Protein AF-A0A640W5E9-F1 (afdb_monomer_lite)

Radius of gyration: 13.23 Å; chains: 1; bounding box: 33×18×35 Å

pLDDT: mean 79.24, std 11.33, range [49.34, 90.12]

Secondary structure (DSSP, 8-state):
--HHHHHHHHHHTT-HHHHHHHHTTS-HHHHHHHHHHHHS-------TTTT---

Sequence (54 aa):
MSIYERELREILSGNKDVIERVTKSCSEEEKQKYFKIMKKPFIVVRAAGSLGIA

Foldseek 3Di:
DDPVLVLVLCLLQQPPVSLCVVCVPPDPVVNVVSNVCNVPRDPDDDDDPPPDPD

Structure (mmCIF, N/CA/C/O backbone):
data_AF-A0A640W5E9-F1
#
_entry.id   AF-A0A640W5E9-F1
#
loop_
_atom_site.group_PDB
_atom_site.id
_atom_site.type_symbol
_atom_site.label_atom_id
_atom_site.label_alt_id
_atom_site.label_comp_id
_atom_site.label_asym_id
_atom_site.label_entity_id
_atom_site.label_seq_id
_atom_site.pdbx_PDB_ins_code
_atom_site.Cartn_x
_atom_site.Cartn_y
_atom_site.Cartn_z
_atom_site.occupancy
_atom_site.B_iso_or_equiv
_atom_site.auth_seq_id
_atom_site.auth_comp_id
_atom_site.auth_asym_id
_atom_site.auth_atom_id
_atom_site.pdbx_PDB_model_num
ATOM 1 N N . 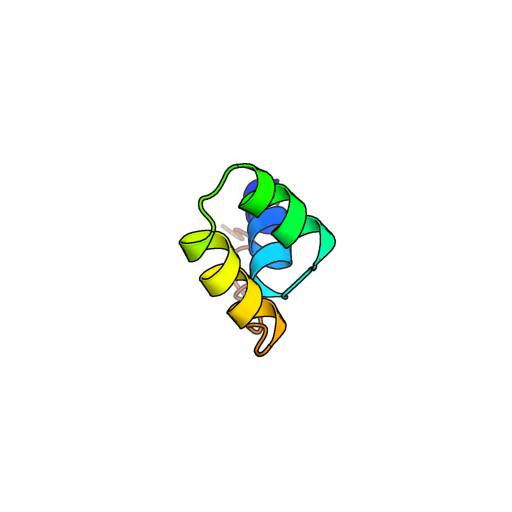MET A 1 1 ? 15.206 -7.442 -7.540 1.00 60.91 1 MET A N 1
ATOM 2 C CA . MET A 1 1 ? 14.079 -6.542 -7.210 1.00 60.91 1 MET A CA 1
ATOM 3 C C . MET A 1 1 ? 14.190 -6.265 -5.731 1.00 60.91 1 MET A C 1
ATOM 5 O O . MET A 1 1 ? 14.213 -7.227 -4.969 1.00 60.91 1 MET A O 1
ATOM 9 N N . SER A 1 2 ? 14.417 -5.011 -5.356 1.00 77.81 2 SER A N 1
ATOM 10 C CA . SER A 1 2 ? 14.750 -4.662 -3.977 1.00 77.81 2 SER A CA 1
ATOM 11 C C . SER A 1 2 ? 13.555 -4.934 -3.055 1.00 77.81 2 SER A C 1
ATOM 13 O O . SER A 1 2 ? 12.406 -4.808 -3.481 1.00 77.81 2 SER A O 1
ATOM 15 N N . ILE A 1 3 ? 13.805 -5.329 -1.804 1.00 79.19 3 ILE A N 1
ATOM 16 C CA . ILE A 1 3 ? 12.746 -5.613 -0.812 1.00 79.19 3 ILE A CA 1
ATOM 17 C C . ILE A 1 3 ? 11.848 -4.380 -0.626 1.00 79.19 3 ILE A C 1
ATOM 19 O O . ILE A 1 3 ? 10.625 -4.496 -0.650 1.00 79.19 3 ILE A O 1
ATOM 23 N N . TYR A 1 4 ? 12.460 -3.195 -0.613 1.00 80.69 4 TYR A N 1
ATOM 24 C CA . TYR A 1 4 ? 11.773 -1.907 -0.545 1.00 80.69 4 TYR A CA 1
ATOM 25 C C . TYR A 1 4 ? 10.791 -1.661 -1.699 1.00 80.69 4 TYR A C 1
ATOM 27 O O . TYR A 1 4 ? 9.704 -1.142 -1.471 1.00 80.69 4 TYR A O 1
ATOM 35 N N . GLU A 1 5 ? 11.125 -2.048 -2.936 1.00 81.06 5 GLU A N 1
ATOM 36 C CA . GLU A 1 5 ? 10.213 -1.873 -4.081 1.00 81.06 5 GLU A CA 1
ATOM 37 C C . GLU A 1 5 ? 8.974 -2.760 -3.953 1.00 81.06 5 GLU A C 1
ATOM 39 O O . GLU A 1 5 ? 7.873 -2.355 -4.328 1.00 81.06 5 GLU A O 1
ATOM 44 N N . ARG A 1 6 ? 9.146 -3.979 -3.424 1.00 82.25 6 ARG A N 1
ATOM 45 C CA . ARG A 1 6 ? 8.024 -4.881 -3.151 1.00 82.25 6 ARG A CA 1
ATOM 46 C C . ARG A 1 6 ? 7.132 -4.313 -2.057 1.00 82.25 6 ARG A C 1
ATOM 48 O O . ARG A 1 6 ? 5.931 -4.231 -2.274 1.00 82.25 6 ARG A O 1
ATOM 55 N N . GLU A 1 7 ? 7.703 -3.869 -0.940 1.00 84.38 7 GLU A N 1
ATOM 56 C CA . GLU A 1 7 ? 6.930 -3.234 0.135 1.00 84.38 7 GLU A CA 1
ATOM 57 C C . GLU A 1 7 ? 6.177 -1.996 -0.353 1.00 84.38 7 GLU A C 1
ATOM 59 O O . GLU A 1 7 ? 4.972 -1.886 -0.137 1.00 84.38 7 GLU A O 1
ATOM 64 N N . LEU A 1 8 ? 6.844 -1.105 -1.090 1.00 84.25 8 LEU A N 1
ATOM 65 C CA . LEU A 1 8 ? 6.212 0.093 -1.636 1.00 84.25 8 LEU A CA 1
ATOM 66 C C . LEU A 1 8 ? 5.051 -0.252 -2.576 1.00 84.25 8 LEU A C 1
ATOM 68 O O . LEU A 1 8 ? 3.998 0.386 -2.530 1.00 84.25 8 LEU A O 1
ATOM 72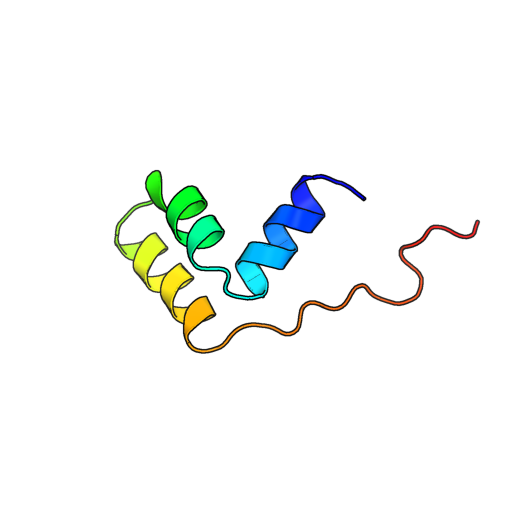 N N . ARG A 1 9 ? 5.216 -1.286 -3.408 1.00 85.50 9 ARG A N 1
ATOM 73 C CA . ARG A 1 9 ? 4.154 -1.762 -4.295 1.00 85.50 9 ARG A CA 1
ATOM 74 C C . ARG A 1 9 ? 2.949 -2.279 -3.520 1.00 85.50 9 ARG A C 1
ATOM 76 O O . ARG A 1 9 ? 1.826 -1.955 -3.900 1.00 85.50 9 ARG A O 1
ATOM 83 N N . GLU A 1 10 ? 3.163 -3.048 -2.462 1.00 86.25 10 GLU A N 1
ATOM 84 C CA . GLU A 1 10 ? 2.076 -3.576 -1.633 1.00 86.25 10 GLU A CA 1
ATOM 85 C C . GLU A 1 10 ? 1.322 -2.453 -0.904 1.00 86.25 10 GLU A C 1
ATOM 87 O O . GLU A 1 10 ? 0.090 -2.461 -0.870 1.00 86.25 10 GLU A O 1
ATOM 92 N N . ILE A 1 11 ? 2.044 -1.446 -0.394 1.00 85.94 11 ILE A N 1
ATOM 93 C CA . ILE A 1 11 ? 1.460 -0.252 0.240 1.00 85.94 11 ILE A CA 1
ATOM 94 C C . ILE A 1 11 ? 0.559 0.492 -0.750 1.00 85.94 11 ILE A C 1
ATOM 96 O O . ILE A 1 11 ? -0.608 0.755 -0.463 1.00 85.94 11 ILE A O 1
ATOM 100 N N . LEU A 1 12 ? 1.085 0.819 -1.932 1.00 84.31 12 LEU A N 1
ATOM 101 C CA . LEU A 1 12 ? 0.366 1.595 -2.944 1.00 84.31 12 LEU A CA 1
ATOM 102 C C . LEU A 1 12 ? -0.785 0.808 -3.594 1.00 84.31 12 LEU A C 1
ATOM 104 O O . LEU A 1 12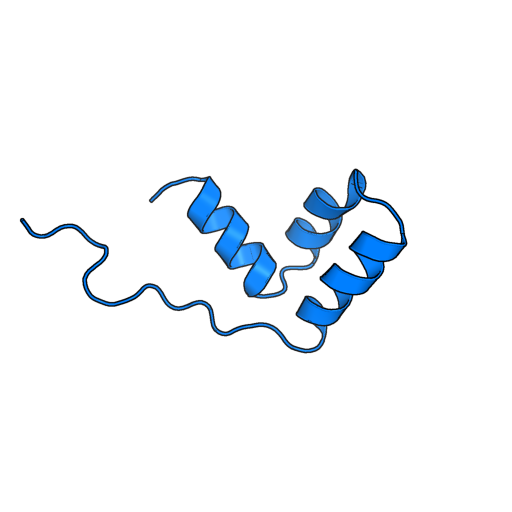 ? -1.791 1.407 -3.978 1.00 84.31 12 LEU A O 1
ATOM 108 N N . SER A 1 13 ? -0.670 -0.523 -3.658 1.00 84.62 13 SER A N 1
ATOM 109 C CA . SER A 1 13 ? -1.753 -1.418 -4.093 1.00 84.62 13 SER A CA 1
ATOM 110 C C . SER A 1 13 ? -2.873 -1.543 -3.053 1.00 84.62 13 SER A C 1
ATOM 112 O O . SER A 1 13 ? -3.910 -2.131 -3.347 1.00 84.62 13 SER A O 1
ATOM 114 N N . GLY A 1 14 ? -2.697 -0.985 -1.848 1.00 85.38 14 GLY A N 1
ATOM 115 C CA . GLY A 1 14 ? -3.715 -0.986 -0.801 1.00 85.38 14 GLY A CA 1
ATOM 116 C C . GLY A 1 14 ? -3.773 -2.276 0.021 1.00 85.38 14 GLY A C 1
ATOM 117 O O . GLY A 1 14 ? -4.835 -2.596 0.555 1.00 85.38 14 GLY A O 1
ATOM 118 N N . ASN A 1 15 ? -2.671 -3.031 0.131 1.00 87.38 15 ASN A N 1
ATOM 119 C CA . ASN A 1 15 ? -2.646 -4.255 0.932 1.00 87.38 15 ASN A CA 1
ATOM 120 C C . ASN A 1 15 ? -2.804 -3.927 2.427 1.00 87.38 15 ASN A C 1
ATOM 122 O O . ASN A 1 15 ? -1.940 -3.293 3.037 1.00 87.38 15 ASN A O 1
ATOM 126 N N . LYS A 1 16 ? -3.910 -4.386 3.020 1.00 8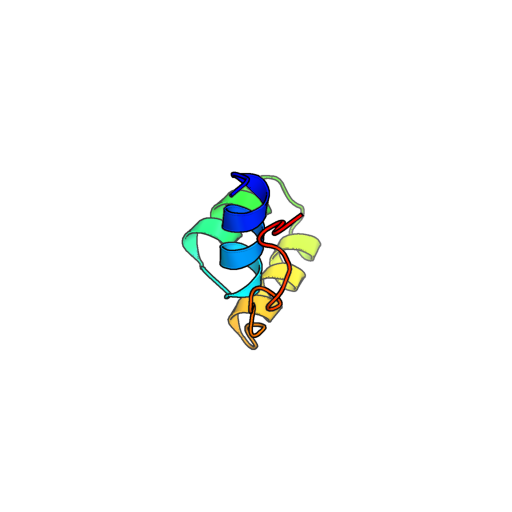5.94 16 LYS A N 1
ATOM 127 C CA . LYS A 1 16 ? -4.270 -4.093 4.409 1.00 85.94 16 LYS A CA 1
ATOM 128 C C . LYS A 1 16 ? -3.235 -4.612 5.416 1.00 85.94 16 LYS A C 1
ATOM 130 O O . LYS A 1 16 ? -2.910 -3.879 6.341 1.00 85.94 16 LYS A O 1
ATOM 135 N N . ASP A 1 17 ? -2.680 -5.811 5.214 1.00 87.94 17 ASP A N 1
ATOM 136 C CA . ASP A 1 17 ? -1.697 -6.404 6.142 1.00 87.94 17 ASP A CA 1
ATOM 137 C C . ASP A 1 17 ? -0.419 -5.562 6.203 1.00 87.94 17 ASP A C 1
ATOM 139 O O . ASP A 1 17 ? 0.101 -5.241 7.273 1.00 87.94 17 ASP A O 1
ATOM 143 N N . VAL A 1 18 ? 0.040 -5.126 5.026 1.00 88.19 18 VAL A N 1
ATOM 144 C CA . VAL A 1 18 ? 1.217 -4.269 4.901 1.00 88.19 18 VAL A CA 1
ATOM 145 C C . VAL A 1 18 ? 0.925 -2.899 5.497 1.00 88.19 18 VAL A C 1
ATOM 147 O O . VAL A 1 18 ? 1.684 -2.452 6.350 1.00 88.19 18 VAL A O 1
ATOM 150 N N . ILE A 1 19 ? -0.194 -2.260 5.139 1.00 87.06 19 ILE A N 1
ATOM 151 C CA . ILE A 1 19 ? -0.568 -0.949 5.686 1.0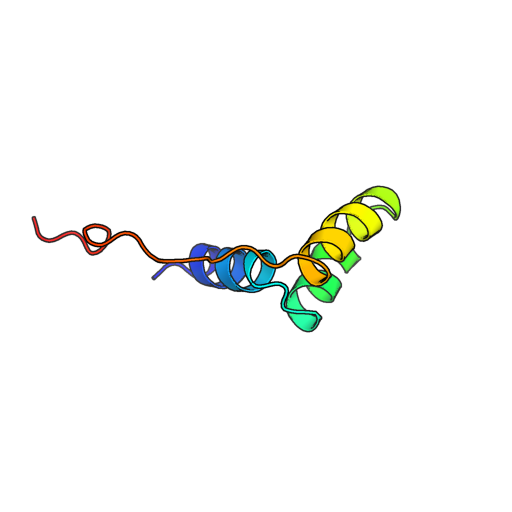0 87.06 19 ILE A CA 1
ATOM 152 C C . ILE A 1 19 ? -0.672 -0.993 7.214 1.00 87.06 19 ILE A C 1
ATOM 154 O O . ILE A 1 19 ? -0.112 -0.113 7.864 1.00 87.06 19 ILE A O 1
ATOM 158 N N . GLU A 1 20 ? -1.320 -2.000 7.806 1.00 88.19 20 GLU A N 1
ATOM 159 C CA . GLU A 1 20 ? -1.404 -2.148 9.266 1.00 88.19 20 GLU A CA 1
ATOM 160 C C . GLU A 1 20 ? -0.024 -2.322 9.904 1.00 88.19 20 GLU A C 1
ATOM 162 O O . GLU A 1 20 ? 0.246 -1.729 10.949 1.00 88.19 20 GLU A O 1
ATOM 167 N N . ARG A 1 21 ? 0.881 -3.068 9.260 1.00 88.88 21 ARG A N 1
ATOM 168 C CA . ARG A 1 21 ? 2.258 -3.242 9.733 1.00 88.88 21 ARG A CA 1
ATOM 169 C C . ARG A 1 21 ? 3.058 -1.942 9.684 1.00 88.88 21 ARG A C 1
ATOM 171 O O . ARG A 1 21 ? 3.715 -1.617 10.670 1.00 88.88 21 ARG A O 1
ATOM 178 N N . VAL A 1 22 ? 2.988 -1.194 8.578 1.00 85.56 22 VAL A N 1
ATOM 179 C CA . VAL A 1 22 ? 3.755 0.054 8.400 1.00 85.56 22 VAL A CA 1
ATOM 180 C C . VAL A 1 22 ? 3.201 1.159 9.296 1.00 85.56 22 VAL A C 1
ATOM 182 O O . VAL A 1 22 ? 3.952 1.900 9.921 1.00 85.56 22 VAL A O 1
ATOM 185 N N . THR A 1 23 ? 1.877 1.230 9.427 1.00 88.56 23 THR A N 1
ATOM 186 C CA . THR A 1 23 ? 1.219 2.241 10.259 1.00 88.56 23 THR A CA 1
ATOM 187 C C . THR A 1 23 ? 1.152 1.881 11.741 1.00 88.56 23 THR A C 1
ATOM 189 O O . THR A 1 23 ? 0.710 2.705 12.540 1.00 88.56 23 THR A O 1
ATOM 192 N N . LYS A 1 24 ? 1.612 0.691 12.151 1.00 87.50 24 LYS A N 1
ATOM 193 C CA . LYS A 1 24 ? 1.675 0.280 13.564 1.00 87.50 24 LYS A CA 1
ATOM 194 C C . LYS A 1 24 ? 2.504 1.242 14.418 1.00 87.50 24 LYS A C 1
ATOM 196 O O . LYS A 1 24 ? 2.156 1.467 15.572 1.00 87.50 24 LYS A O 1
ATOM 201 N N . SER A 1 25 ? 3.569 1.796 13.844 1.00 84.94 25 SER A N 1
ATOM 202 C CA . SER A 1 25 ? 4.486 2.723 14.517 1.00 84.94 25 SER A CA 1
ATOM 203 C C . SER A 1 25 ? 4.176 4.197 14.228 1.00 84.94 25 SER A C 1
ATOM 205 O O . SER A 1 25 ? 4.906 5.072 14.685 1.00 84.94 25 SER A O 1
ATOM 207 N N . CYS A 1 26 ? 3.129 4.482 13.450 1.00 85.50 26 CYS A N 1
ATOM 208 C CA . CYS A 1 26 ? 2.765 5.834 13.037 1.00 85.50 26 CYS A CA 1
ATOM 209 C C . CYS A 1 26 ? 1.623 6.398 13.896 1.00 85.50 26 CYS A C 1
ATOM 211 O O . CYS A 1 26 ? 0.816 5.651 14.449 1.00 85.50 26 CYS A O 1
ATOM 213 N N . SER A 1 27 ? 1.520 7.727 13.949 1.00 90.12 27 SER A N 1
ATOM 214 C CA . SER A 1 27 ? 0.425 8.435 14.622 1.00 90.12 27 SER A CA 1
ATOM 215 C C . SER A 1 27 ? -0.938 8.164 13.970 1.00 90.12 27 SER A C 1
ATOM 217 O O . SER A 1 27 ? -1.026 7.831 12.785 1.00 90.12 27 SER A O 1
ATOM 219 N N . GLU A 1 28 ? -2.026 8.376 14.715 1.00 87.06 28 GLU A N 1
ATOM 220 C CA . GLU A 1 28 ? -3.397 8.194 14.211 1.00 87.06 28 GLU A CA 1
ATOM 221 C C . GLU A 1 28 ? -3.690 8.979 12.921 1.00 87.06 28 GLU A C 1
ATOM 223 O O . GLU A 1 28 ? -4.368 8.468 12.028 1.00 87.06 28 GLU A O 1
ATOM 228 N N . GLU A 1 29 ? -3.149 10.192 12.783 1.00 88.62 29 GLU A N 1
ATOM 229 C CA . GLU A 1 29 ? -3.285 10.999 11.563 1.00 88.62 29 GLU A CA 1
ATOM 230 C C . GLU A 1 29 ? -2.658 10.325 10.337 1.00 88.62 29 GLU A C 1
ATOM 232 O O . GLU A 1 29 ? -3.253 10.302 9.257 1.00 88.62 29 GLU A O 1
ATOM 237 N N . GLU A 1 30 ? -1.471 9.743 10.502 1.00 87.62 30 GLU A N 1
ATOM 238 C CA . GLU A 1 30 ? -0.771 9.017 9.443 1.00 87.62 30 GLU A CA 1
ATOM 239 C C . GLU A 1 30 ? -1.559 7.758 9.071 1.00 87.62 30 GLU A C 1
ATOM 241 O O . GLU A 1 30 ? -1.844 7.541 7.892 1.00 87.62 30 GLU A O 1
ATOM 246 N N . LYS A 1 31 ? -2.032 6.991 10.066 1.00 88.12 31 LYS A N 1
ATOM 247 C CA . LYS A 1 31 ? -2.940 5.853 9.844 1.00 88.12 31 LYS A CA 1
ATOM 248 C C . LYS A 1 31 ? -4.115 6.242 8.960 1.00 88.12 31 LYS A C 1
ATOM 250 O O . LYS A 1 31 ? -4.362 5.596 7.943 1.00 88.12 31 LYS A O 1
ATOM 255 N N . GLN A 1 32 ? -4.822 7.316 9.307 1.00 87.75 32 GLN A N 1
ATOM 256 C CA . GLN A 1 32 ? -5.986 7.760 8.544 1.00 87.75 32 GLN A CA 1
ATOM 257 C C . GLN A 1 32 ? -5.639 8.131 7.098 1.00 87.75 32 GLN A C 1
ATOM 259 O O . GLN A 1 32 ? -6.425 7.839 6.194 1.00 87.75 32 GLN A O 1
ATOM 264 N N . LYS A 1 33 ? -4.473 8.740 6.848 1.00 86.25 33 LYS A N 1
ATOM 265 C CA . LYS A 1 33 ? -4.004 9.026 5.481 1.00 86.25 33 LYS A CA 1
ATOM 266 C C . LYS A 1 33 ? -3.722 7.741 4.705 1.00 86.25 33 LYS A C 1
ATOM 268 O O . LYS A 1 33 ? -4.208 7.609 3.585 1.00 86.25 33 LYS A O 1
ATOM 273 N N . TYR A 1 34 ? -3.019 6.781 5.300 1.00 86.19 34 TYR A N 1
ATOM 274 C CA . TYR A 1 34 ? -2.731 5.491 4.666 1.00 86.19 34 TYR A CA 1
ATOM 275 C C . TYR A 1 34 ? -4.005 4.686 4.377 1.00 86.19 34 TYR A C 1
ATOM 277 O O . TYR A 1 34 ? -4.148 4.124 3.294 1.00 86.19 34 TYR A O 1
ATOM 285 N N . PHE A 1 35 ? -4.995 4.706 5.272 1.00 85.25 35 PHE A N 1
ATOM 286 C CA . PHE A 1 35 ? -6.287 4.056 5.033 1.00 85.25 35 PHE A CA 1
ATOM 287 C C . PHE A 1 35 ? -7.059 4.645 3.836 1.00 85.25 35 PHE A C 1
ATOM 289 O O . PHE A 1 35 ? -7.878 3.945 3.236 1.00 85.25 35 PHE A O 1
ATOM 296 N N . LYS A 1 36 ? -6.785 5.890 3.411 1.00 85.56 36 LYS A N 1
ATOM 297 C CA . LYS A 1 36 ? -7.368 6.440 2.169 1.00 85.56 36 LYS A CA 1
ATOM 298 C C . LYS A 1 36 ? -6.863 5.710 0.922 1.00 85.56 36 LYS A C 1
ATOM 300 O O . LYS A 1 36 ? -7.635 5.569 -0.026 1.00 85.56 36 LYS A O 1
ATOM 305 N N . ILE A 1 37 ? -5.628 5.203 0.944 1.00 84.69 37 ILE A N 1
ATOM 306 C CA . ILE A 1 37 ? -5.041 4.406 -0.146 1.00 84.69 37 ILE A CA 1
ATOM 307 C C . ILE A 1 37 ? -5.830 3.105 -0.328 1.00 84.69 37 ILE A C 1
ATOM 309 O O . ILE A 1 37 ? -6.090 2.697 -1.450 1.00 84.69 37 ILE A O 1
ATOM 313 N N . MET A 1 38 ? -6.328 2.507 0.757 1.00 81.81 38 MET A N 1
ATOM 314 C CA . MET A 1 38 ? -7.187 1.319 0.678 1.00 81.81 38 MET A CA 1
ATOM 315 C C . MET A 1 38 ? -8.538 1.607 -0.008 1.00 81.81 38 MET A C 1
ATOM 317 O O . MET A 1 38 ? -9.100 0.736 -0.665 1.00 81.81 38 MET A O 1
ATOM 321 N N . LYS A 1 39 ? -9.064 2.837 0.110 1.00 82.75 39 LYS A N 1
ATOM 322 C CA . LYS A 1 39 ? -10.307 3.264 -0.564 1.00 82.75 39 LYS A CA 1
ATOM 323 C C . LYS A 1 39 ? -10.121 3.546 -2.057 1.00 82.75 39 LYS A C 1
ATOM 325 O O . LYS A 1 39 ? -11.063 3.371 -2.826 1.00 82.75 39 LYS A O 1
ATOM 330 N N . LYS A 1 40 ? -8.947 4.037 -2.454 1.00 79.69 40 LYS A N 1
ATOM 331 C CA . LYS A 1 40 ? -8.565 4.297 -3.848 1.00 79.69 40 LYS A CA 1
ATOM 332 C C . LYS A 1 40 ? -7.119 3.837 -4.051 1.00 79.69 40 LYS A C 1
ATOM 334 O O . LYS A 1 40 ? -6.215 4.667 -3.935 1.00 79.69 40 LYS A O 1
ATOM 339 N N . PRO A 1 41 ? -6.899 2.537 -4.312 1.00 78.31 41 PRO A N 1
ATOM 340 C CA . PRO A 1 41 ? -5.556 2.019 -4.524 1.00 78.31 41 PRO A CA 1
ATOM 341 C C . PRO A 1 41 ? -4.961 2.621 -5.795 1.00 78.31 41 PRO A C 1
ATOM 343 O O . PRO A 1 41 ? -5.670 2.894 -6.769 1.00 78.31 41 PRO A O 1
ATOM 346 N N . PHE A 1 42 ? -3.650 2.834 -5.784 1.00 78.69 42 PHE A N 1
ATOM 347 C CA . PHE A 1 42 ? -2.933 3.291 -6.964 1.00 78.69 42 PHE A CA 1
ATOM 348 C C . PHE A 1 42 ? -2.593 2.089 -7.844 1.00 78.69 42 PHE A C 1
ATOM 350 O O . PHE A 1 42 ? -2.221 1.023 -7.355 1.00 78.69 42 PHE A O 1
ATOM 357 N N . ILE A 1 43 ? -2.678 2.264 -9.164 1.00 74.75 43 ILE A N 1
ATOM 358 C CA . ILE A 1 43 ? -2.092 1.303 -10.098 1.00 74.75 43 ILE A CA 1
ATOM 359 C C . ILE A 1 43 ? -0.573 1.436 -10.002 1.00 74.75 43 ILE A C 1
ATOM 361 O O . ILE A 1 43 ? 0.007 2.444 -10.402 1.00 74.75 43 ILE A O 1
ATOM 365 N N . VAL A 1 44 ? 0.069 0.406 -9.454 1.00 69.75 44 VAL A N 1
ATOM 366 C CA . VAL A 1 44 ? 1.526 0.329 -9.350 1.00 69.75 44 VAL A CA 1
ATOM 367 C C . VAL A 1 44 ? 2.038 -0.580 -10.453 1.00 69.75 44 VAL A C 1
ATOM 369 O O . VAL A 1 44 ? 2.058 -1.806 -10.324 1.00 69.75 44 VAL A O 1
ATOM 372 N N . VAL A 1 45 ? 2.439 0.027 -11.564 1.00 68.06 45 VAL A N 1
ATOM 373 C CA . VAL A 1 45 ? 3.087 -0.681 -12.669 1.00 68.06 45 VAL A CA 1
ATOM 374 C C . VAL A 1 45 ? 4.575 -0.380 -12.676 1.00 68.06 45 VAL A C 1
ATOM 376 O O . VAL A 1 45 ? 5.009 0.755 -12.491 1.00 68.06 45 VAL A O 1
ATOM 379 N N . ARG A 1 46 ? 5.374 -1.422 -12.901 1.00 64.38 46 ARG A N 1
ATOM 380 C CA . ARG A 1 46 ? 6.796 -1.260 -13.181 1.00 64.38 46 ARG A CA 1
ATOM 381 C C . ARG A 1 46 ? 6.929 -0.686 -14.590 1.00 64.38 46 ARG A C 1
ATOM 383 O O . ARG A 1 46 ? 6.442 -1.300 -15.535 1.00 64.38 46 ARG A O 1
ATOM 390 N N . ALA A 1 47 ? 7.592 0.460 -14.734 1.00 73.19 47 ALA A N 1
ATOM 391 C CA . ALA A 1 47 ? 7.873 1.020 -16.051 1.00 73.19 47 ALA A CA 1
ATOM 392 C C . ALA A 1 47 ? 8.706 0.030 -16.886 1.00 73.19 47 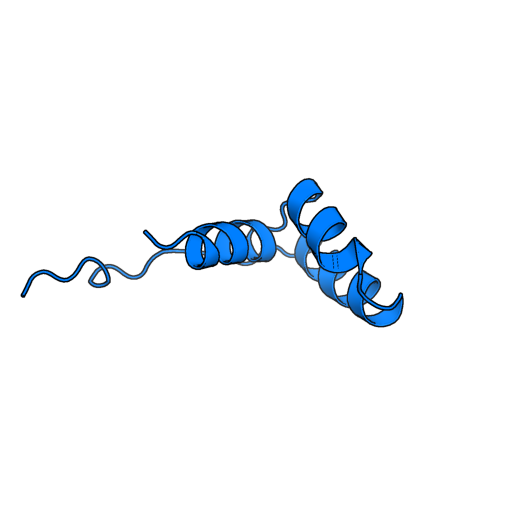ALA A C 1
ATOM 394 O O . ALA A 1 47 ? 9.713 -0.515 -16.402 1.00 73.19 47 ALA A O 1
ATOM 395 N N . ALA A 1 48 ? 8.278 -0.196 -18.131 1.00 57.47 48 ALA A N 1
ATOM 396 C CA . ALA A 1 48 ? 9.037 -0.952 -19.119 1.00 57.47 48 ALA A CA 1
ATOM 397 C C . ALA A 1 48 ? 10.374 -0.228 -19.358 1.00 57.47 48 ALA A C 1
ATOM 399 O O . ALA A 1 48 ? 10.381 0.924 -19.777 1.00 57.47 48 ALA A O 1
ATOM 400 N N . GLY A 1 49 ? 11.494 -0.867 -19.004 1.00 56.81 49 GLY A N 1
ATOM 401 C CA . GLY A 1 49 ? 12.845 -0.282 -19.091 1.00 56.81 49 GLY A CA 1
ATOM 402 C C . GLY A 1 49 ? 13.635 -0.277 -17.776 1.00 56.81 49 GLY A C 1
ATOM 403 O O . GLY A 1 49 ? 14.859 -0.270 -17.793 1.00 56.81 49 GLY A O 1
ATOM 404 N N . SER A 1 50 ? 12.976 -0.413 -16.623 1.00 56.41 50 SER A N 1
ATOM 405 C CA . SER A 1 50 ? 13.652 -0.478 -15.307 1.00 56.41 50 SER A CA 1
ATOM 406 C C . SER A 1 50 ? 14.403 -1.796 -15.030 1.00 56.41 50 SER A C 1
ATOM 408 O O . SER A 1 50 ? 14.804 -2.056 -13.897 1.00 56.41 50 SER A O 1
ATOM 410 N N . LEU A 1 51 ? 14.534 -2.676 -16.028 1.00 57.31 51 LEU A N 1
ATOM 411 C CA . LEU A 1 51 ? 15.236 -3.959 -15.923 1.00 57.31 51 LEU A CA 1
ATOM 412 C C . LEU A 1 51 ? 16.739 -3.853 -16.199 1.00 57.31 51 LEU A C 1
ATOM 414 O O . LEU A 1 51 ? 17.423 -4.840 -15.969 1.00 57.31 51 LEU A O 1
ATOM 418 N N . GLY A 1 52 ? 17.247 -2.687 -16.616 1.00 52.25 52 GLY A N 1
ATOM 419 C CA . GLY A 1 52 ? 18.677 -2.515 -16.870 1.00 52.25 52 GLY A CA 1
ATOM 420 C C . GLY A 1 52 ? 19.164 -3.485 -17.944 1.00 52.25 52 GLY A C 1
ATOM 421 O O . GLY A 1 52 ? 19.952 -4.376 -17.667 1.00 52.25 52 GLY A O 1
ATOM 422 N N . ILE A 1 53 ? 18.651 -3.338 -19.163 1.00 52.31 53 ILE A N 1
ATOM 423 C CA . ILE A 1 53 ? 19.378 -3.798 -20.348 1.00 52.31 53 ILE A CA 1
ATOM 424 C C . ILE A 1 53 ? 20.318 -2.665 -20.758 1.00 52.31 53 ILE A C 1
ATOM 426 O O . ILE A 1 53 ? 19.930 -1.769 -21.505 1.00 52.31 53 ILE A O 1
ATOM 430 N N . ALA A 1 54 ? 21.517 -2.682 -20.190 1.00 49.34 54 ALA A N 1
ATOM 431 C CA . ALA A 1 54 ? 22.708 -2.028 -20.710 1.00 49.34 54 ALA A CA 1
ATOM 432 C C . ALA A 1 54 ? 23.900 -2.922 -20.369 1.00 49.34 54 ALA A C 1
ATOM 434 O O . ALA A 1 54 ? 23.954 -3.380 -19.203 1.00 49.34 54 ALA A O 1
#